Protein AF-A0A936WKA1-F1 (afdb_monomer_lite)

Secondary structure (DSSP, 8-state):
-HHHHHHHHHHHHHHHSPPPPHHHHHHHTT-GGGGHHHHHTTHHHHHHHHHHHHHHHHHHHHHHHHHHHTTS-GGGGGGGGSTTTHHHHHHHHHTPPPP---GGGG-

Foldseek 3Di:
DVVVVVVVVVVCVLVPAPADDPVLVVCCVVPVVSCPVVVVVVNVVSVCVVVVVVVLVVQLVVLLVLCVQLVHNSVLSCLLVDPPSNVVSSVVSVPRDGDDDDPVVVD

Radius of gyration: 18.99 Å; chains: 1; bounding box: 48×43×39 Å

Structure (mmCIF, N/CA/C/O backbone):
data_AF-A0A936WKA1-F1
#
_entry.id   AF-A0A936WKA1-F1
#
loop_
_atom_site.group_PDB
_atom_site.id
_atom_site.type_symbol
_atom_site.label_atom_id
_atom_site.label_alt_id
_atom_site.label_comp_id
_atom_site.label_asym_id
_atom_site.label_entity_id
_atom_site.label_seq_id
_atom_site.pdbx_PDB_ins_code
_atom_site.Cartn_x
_atom_site.Cartn_y
_atom_site.Cartn_z
_atom_site.occupancy
_atom_site.B_iso_or_equiv
_atom_site.auth_seq_id
_atom_site.auth_comp_id
_atom_site.auth_asym_id
_atom_site.auth_atom_id
_atom_site.pdbx_PDB_model_num
ATOM 1 N N . MET A 1 1 ? 5.345 27.666 -2.281 1.00 50.47 1 MET A N 1
ATOM 2 C CA . MET A 1 1 ? 6.062 27.689 -3.580 1.00 50.47 1 MET A CA 1
ATOM 3 C C . MET A 1 1 ? 6.932 26.453 -3.810 1.00 50.47 1 MET A C 1
ATOM 5 O O . MET A 1 1 ? 6.841 25.882 -4.884 1.00 50.47 1 MET A O 1
ATOM 9 N N . ILE A 1 2 ? 7.708 25.990 -2.819 1.00 51.94 2 ILE A N 1
ATOM 10 C CA . ILE A 1 2 ? 8.605 24.821 -2.959 1.00 51.94 2 ILE A CA 1
ATOM 11 C C . ILE A 1 2 ? 7.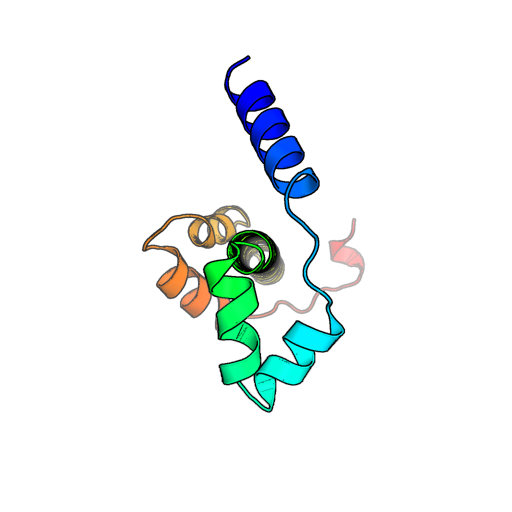839 23.513 -3.242 1.00 51.94 2 ILE A C 1
ATOM 13 O O . ILE A 1 2 ? 8.180 22.806 -4.180 1.00 51.94 2 ILE A O 1
ATOM 17 N N . ALA A 1 3 ? 6.760 23.228 -2.501 1.00 47.84 3 ALA A N 1
ATOM 18 C CA . ALA A 1 3 ? 5.979 21.997 -2.678 1.00 47.84 3 ALA A CA 1
ATOM 19 C C . ALA A 1 3 ? 5.300 21.893 -4.058 1.00 47.84 3 ALA A C 1
ATOM 21 O O . ALA A 1 3 ? 5.334 20.842 -4.682 1.00 47.84 3 ALA A O 1
ATOM 22 N N . ALA A 1 4 ? 4.738 22.996 -4.564 1.00 49.69 4 ALA A N 1
ATOM 23 C CA . ALA A 1 4 ? 4.103 23.029 -5.882 1.00 49.69 4 ALA A CA 1
ATOM 24 C C . ALA A 1 4 ? 5.112 22.798 -7.018 1.00 49.69 4 ALA A C 1
ATOM 26 O O . ALA A 1 4 ? 4.797 22.115 -7.986 1.00 49.69 4 ALA A O 1
ATOM 27 N N . LYS A 1 5 ? 6.337 23.319 -6.869 1.00 53.06 5 LYS A N 1
ATOM 28 C CA . LYS A 1 5 ? 7.427 23.070 -7.814 1.00 53.06 5 LYS A CA 1
ATOM 29 C C . LYS A 1 5 ? 7.898 21.617 -7.765 1.00 53.06 5 LYS A C 1
ATOM 31 O O . LYS A 1 5 ? 8.038 21.009 -8.808 1.00 53.06 5 LYS A O 1
ATOM 36 N N . LEU A 1 6 ? 8.022 21.032 -6.575 1.00 51.09 6 LEU A N 1
ATOM 37 C CA . LEU A 1 6 ? 8.345 19.610 -6.401 1.00 51.09 6 LEU A CA 1
ATOM 38 C C . LEU A 1 6 ? 7.298 18.682 -7.033 1.00 51.09 6 LEU A C 1
ATOM 40 O O . LEU A 1 6 ? 7.652 17.685 -7.655 1.00 51.09 6 LEU A O 1
ATOM 44 N N . ILE A 1 7 ? 6.013 19.022 -6.906 1.00 58.75 7 ILE A N 1
ATOM 45 C CA . ILE A 1 7 ? 4.910 18.292 -7.548 1.00 58.75 7 ILE A CA 1
ATOM 46 C C . ILE A 1 7 ? 4.971 18.458 -9.072 1.00 58.75 7 ILE A C 1
ATOM 48 O O . ILE A 1 7 ? 4.867 17.480 -9.803 1.00 58.75 7 ILE A O 1
ATOM 52 N N . ALA A 1 8 ? 5.189 19.677 -9.568 1.00 62.41 8 ALA A N 1
ATOM 53 C CA . ALA A 1 8 ? 5.319 19.925 -11.002 1.00 62.41 8 ALA A CA 1
ATOM 54 C C . ALA A 1 8 ? 6.548 19.220 -11.607 1.00 62.41 8 ALA A C 1
ATOM 56 O O . ALA A 1 8 ? 6.437 18.620 -12.675 1.00 62.41 8 ALA A O 1
ATOM 57 N N . ASP A 1 9 ? 7.683 19.228 -10.906 1.00 57.56 9 ASP A N 1
ATOM 58 C CA . ASP A 1 9 ? 8.937 18.585 -11.317 1.00 57.56 9 ASP A CA 1
ATOM 59 C C . ASP A 1 9 ? 8.813 17.049 -11.285 1.00 57.56 9 ASP A C 1
ATOM 61 O O . ASP A 1 9 ? 9.324 16.361 -12.163 1.00 57.56 9 ASP A O 1
ATOM 65 N N . SER A 1 10 ? 8.070 16.486 -10.326 1.00 53.09 10 SER A N 1
ATOM 66 C CA . SER A 1 10 ? 7.800 15.039 -10.281 1.00 53.09 10 SER A CA 1
ATOM 67 C C . SER A 1 10 ? 6.796 14.583 -11.344 1.00 53.09 10 SER A C 1
ATOM 69 O O . SER A 1 10 ? 6.979 13.513 -11.921 1.00 53.09 10 SER A O 1
ATOM 71 N N . ILE A 1 11 ? 5.785 15.396 -11.669 1.00 59.81 11 ILE A N 1
ATOM 72 C CA . ILE A 1 11 ? 4.850 15.121 -12.773 1.00 59.81 11 ILE A CA 1
ATOM 73 C C . ILE A 1 11 ? 5.565 15.221 -14.124 1.00 59.81 11 ILE A C 1
ATOM 75 O O . ILE A 1 11 ? 5.400 14.347 -14.968 1.00 59.81 11 ILE A O 1
ATOM 79 N N . THR A 1 12 ? 6.384 16.253 -14.335 1.00 62.06 12 THR A N 1
ATOM 80 C CA . THR A 1 12 ? 7.153 16.402 -15.583 1.00 62.06 12 THR A CA 1
ATOM 81 C C . THR A 1 12 ? 8.187 15.297 -15.750 1.00 62.06 12 THR A C 1
ATOM 83 O O . THR A 1 12 ? 8.309 14.767 -16.850 1.00 62.06 12 THR A O 1
ATOM 86 N N . LEU A 1 13 ? 8.856 14.871 -14.674 1.00 57.47 13 LEU A N 1
ATOM 87 C CA . LEU A 1 13 ? 9.733 13.700 -14.703 1.00 57.47 13 LEU A CA 1
ATOM 88 C C . LEU A 1 13 ? 8.954 12.413 -15.027 1.00 57.47 13 LEU A C 1
ATOM 90 O O . LEU A 1 13 ? 9.412 11.624 -15.841 1.00 57.47 13 LEU A O 1
ATOM 94 N N . ALA A 1 14 ? 7.762 12.213 -14.458 1.00 56.31 14 ALA A N 1
ATOM 95 C CA . ALA A 1 14 ? 6.932 11.038 -14.743 1.00 56.31 14 ALA A CA 1
ATOM 96 C C . ALA A 1 14 ? 6.397 11.000 -16.188 1.00 56.31 14 ALA A C 1
ATOM 98 O O . ALA A 1 14 ? 6.214 9.920 -16.744 1.00 56.31 14 ALA A O 1
ATOM 99 N N . VAL A 1 15 ? 6.157 12.167 -16.797 1.00 60.31 15 VAL A N 1
ATOM 100 C CA . VAL A 1 15 ? 5.667 12.304 -18.180 1.00 60.31 15 VAL A CA 1
ATOM 101 C C . VAL A 1 15 ? 6.803 12.239 -19.210 1.00 60.31 15 VAL A C 1
ATOM 103 O O . VAL A 1 15 ? 6.573 11.812 -20.338 1.00 60.31 15 VAL A O 1
ATOM 106 N N . ALA A 1 16 ? 8.022 12.645 -18.843 1.00 58.34 16 ALA A N 1
ATOM 107 C CA . ALA A 1 16 ? 9.179 12.668 -19.742 1.00 58.34 16 ALA A CA 1
ATOM 108 C C . ALA A 1 16 ? 9.878 11.307 -19.913 1.00 58.34 16 ALA A C 1
ATOM 110 O O . ALA A 1 16 ? 10.691 11.160 -20.825 1.00 58.34 16 ALA A O 1
ATOM 111 N N . ILE A 1 17 ? 9.591 10.323 -19.054 1.00 58.03 17 ILE A N 1
ATOM 112 C CA . ILE A 1 17 ? 10.192 8.986 -19.143 1.00 58.03 17 ILE A CA 1
ATOM 113 C C . ILE A 1 17 ? 9.368 8.131 -20.124 1.00 58.03 17 ILE A C 1
ATOM 115 O O . ILE A 1 17 ? 8.133 8.123 -20.020 1.00 58.03 17 ILE A O 1
ATOM 119 N N . PRO A 1 18 ? 10.012 7.418 -21.071 1.00 61.66 18 PRO A N 1
ATOM 120 C CA . PRO A 1 18 ? 9.329 6.483 -21.956 1.00 61.66 18 PRO A CA 1
ATOM 121 C C . PRO A 1 18 ? 8.464 5.522 -21.141 1.00 61.66 18 PRO A C 1
ATOM 123 O O . PRO A 1 18 ? 8.930 4.891 -20.193 1.00 61.66 18 PRO A O 1
ATOM 126 N N . GLN A 1 19 ? 7.173 5.449 -21.470 1.00 62.00 19 GLN A N 1
ATOM 127 C CA . GLN A 1 19 ? 6.263 4.550 -20.770 1.00 62.00 19 GLN A CA 1
ATOM 128 C C . GLN A 1 19 ? 6.646 3.109 -21.125 1.00 62.00 19 GLN A C 1
ATOM 130 O O . GLN A 1 19 ? 6.647 2.771 -22.313 1.00 62.00 19 GLN A O 1
ATOM 135 N N . PRO A 1 20 ? 6.977 2.257 -20.142 1.00 62.06 20 PRO A N 1
ATOM 136 C CA . PRO A 1 20 ? 7.341 0.885 -20.438 1.00 62.06 20 PRO A CA 1
ATOM 137 C C . PRO A 1 20 ? 6.120 0.134 -20.968 1.00 62.06 20 PRO A C 1
ATOM 139 O O . PRO A 1 20 ? 5.013 0.258 -20.440 1.00 62.06 20 PRO A O 1
ATOM 142 N N . ASP A 1 21 ? 6.332 -0.650 -22.022 1.00 72.06 21 ASP A N 1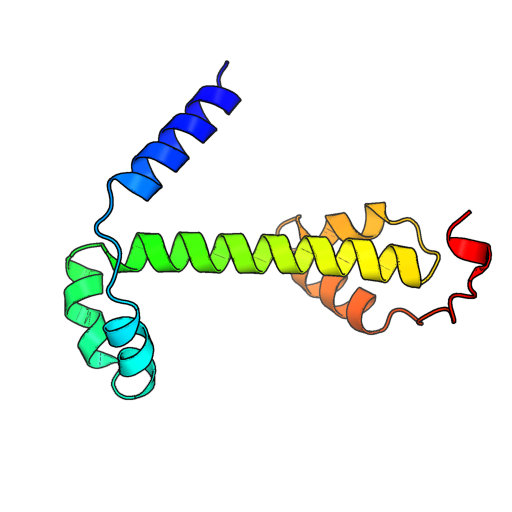
ATOM 143 C CA . ASP A 1 21 ? 5.296 -1.495 -22.604 1.00 72.06 21 ASP A CA 1
ATOM 144 C C . ASP A 1 21 ? 4.766 -2.468 -21.536 1.00 72.06 21 ASP A C 1
ATOM 146 O O . ASP A 1 21 ? 5.497 -3.308 -21.002 1.00 72.06 21 ASP A O 1
ATOM 150 N N . ILE A 1 22 ? 3.477 -2.348 -21.210 1.00 68.44 22 ILE A N 1
ATOM 151 C CA . ILE A 1 22 ? 2.799 -3.177 -20.204 1.00 68.44 22 ILE A CA 1
ATOM 152 C C . ILE A 1 22 ? 2.921 -4.666 -20.567 1.00 68.44 22 ILE A C 1
ATOM 154 O O . ILE A 1 22 ? 3.052 -5.507 -19.674 1.00 68.44 22 ILE A O 1
ATOM 158 N N . GLY A 1 23 ? 2.937 -4.998 -21.863 1.00 72.88 23 GLY A N 1
ATOM 159 C CA . GLY A 1 23 ? 3.144 -6.361 -22.348 1.00 72.88 23 GLY A CA 1
ATOM 160 C C . GLY A 1 23 ? 4.533 -6.901 -22.010 1.00 72.88 23 GLY A C 1
ATOM 161 O O . GLY A 1 23 ? 4.663 -8.056 -21.606 1.00 72.88 23 GLY A O 1
ATOM 162 N N . LEU A 1 24 ? 5.562 -6.054 -22.081 1.00 72.00 24 LEU A N 1
ATOM 163 C CA . LEU A 1 24 ? 6.936 -6.405 -21.722 1.00 72.00 24 LEU A CA 1
ATOM 164 C C . LEU A 1 24 ? 7.084 -6.643 -20.212 1.00 72.00 24 LEU A C 1
ATOM 166 O O . LEU A 1 24 ? 7.745 -7.595 -19.799 1.00 72.00 24 LEU A O 1
ATOM 170 N N . ILE A 1 25 ? 6.433 -5.820 -19.384 1.00 67.94 25 ILE A N 1
ATOM 171 C CA . ILE A 1 25 ? 6.421 -5.994 -17.922 1.00 67.94 25 ILE A CA 1
ATOM 172 C C . ILE A 1 25 ? 5.704 -7.295 -17.547 1.00 67.94 25 ILE A C 1
ATOM 174 O O . ILE A 1 25 ? 6.203 -8.058 -16.721 1.00 67.94 25 ILE A O 1
ATOM 178 N N . ALA A 1 26 ? 4.559 -7.578 -18.175 1.00 73.31 26 ALA A N 1
ATOM 179 C CA . ALA A 1 26 ? 3.819 -8.821 -17.968 1.00 73.31 26 ALA A CA 1
ATOM 180 C C . ALA A 1 26 ? 4.643 -10.051 -18.388 1.00 73.31 26 ALA A C 1
ATOM 182 O O . ALA A 1 26 ? 4.693 -11.037 -17.654 1.00 73.31 26 ALA A O 1
ATOM 183 N N . TYR A 1 27 ? 5.345 -9.979 -19.522 1.00 75.12 27 TYR A N 1
ATOM 184 C CA . TYR A 1 27 ? 6.244 -11.041 -19.979 1.00 75.12 27 TYR A CA 1
ATOM 185 C C . TYR A 1 27 ? 7.478 -11.207 -19.080 1.00 75.12 27 TYR A C 1
ATOM 187 O O . TYR A 1 27 ? 7.962 -12.325 -18.900 1.00 75.12 27 TYR A O 1
ATOM 195 N N . GLY A 1 28 ? 7.926 -10.130 -18.431 1.00 71.94 28 GLY A N 1
ATOM 196 C CA . GLY A 1 28 ? 9.000 -10.148 -17.437 1.00 71.94 28 GLY A CA 1
ATOM 197 C C . GLY A 1 28 ? 8.743 -11.079 -16.246 1.00 71.94 28 GLY A C 1
ATOM 198 O O . GLY A 1 28 ? 9.692 -11.586 -15.653 1.00 71.94 28 GLY A O 1
ATOM 199 N N . TRP A 1 29 ? 7.477 -11.380 -15.929 1.00 71.69 29 TRP A N 1
ATOM 200 C CA . TRP A 1 29 ? 7.125 -12.382 -14.912 1.00 71.69 29 TRP A CA 1
ATOM 201 C C . TRP A 1 29 ? 7.425 -13.821 -15.348 1.00 71.69 29 TRP A C 1
ATOM 203 O O . TRP A 1 29 ? 7.677 -14.675 -14.500 1.00 71.69 29 TRP A O 1
ATOM 213 N N . LEU A 1 30 ? 7.396 -14.096 -16.655 1.00 81.88 30 LEU A N 1
ATOM 214 C CA . LEU A 1 30 ? 7.723 -15.403 -17.234 1.00 81.88 30 LEU A CA 1
ATOM 215 C C . LEU A 1 30 ? 9.206 -15.504 -17.603 1.00 81.88 30 LEU A C 1
ATOM 217 O O . LEU A 1 30 ? 9.787 -16.585 -17.531 1.00 81.88 30 LEU A O 1
ATOM 221 N N . ASN A 1 31 ? 9.822 -14.385 -17.989 1.00 77.44 31 ASN A N 1
ATOM 222 C CA . ASN A 1 31 ? 11.238 -14.308 -18.312 1.00 77.44 31 ASN A CA 1
ATOM 223 C C . ASN A 1 31 ? 11.859 -13.005 -17.770 1.00 77.44 31 ASN A C 1
ATOM 225 O O . ASN A 1 31 ? 11.790 -11.972 -18.434 1.00 77.44 31 ASN A O 1
ATOM 229 N N . PRO A 1 32 ? 12.542 -13.039 -16.614 1.00 74.94 32 PRO A N 1
ATOM 230 C CA . PRO A 1 32 ? 13.085 -11.833 -15.991 1.00 74.94 32 PRO A CA 1
ATOM 231 C C . PRO A 1 32 ? 14.226 -11.187 -16.794 1.00 74.94 32 PRO A C 1
ATOM 233 O O . PRO A 1 32 ? 14.517 -10.008 -16.599 1.00 74.94 32 PRO A O 1
ATOM 236 N N . PHE A 1 33 ? 14.863 -11.912 -17.723 1.00 81.25 33 PHE A N 1
ATOM 237 C CA . PHE A 1 33 ? 15.958 -11.370 -18.534 1.00 81.25 33 PHE A CA 1
ATOM 238 C C . PHE A 1 33 ? 15.488 -10.315 -19.544 1.00 81.25 33 PHE A C 1
ATOM 240 O O . PHE A 1 33 ? 16.284 -9.465 -19.939 1.00 81.25 33 PHE A O 1
ATOM 247 N N . THR A 1 34 ? 14.203 -10.295 -19.918 1.00 79.88 34 THR A N 1
ATOM 248 C CA . THR A 1 34 ? 13.660 -9.264 -20.824 1.00 79.88 34 THR A CA 1
ATOM 249 C C . THR A 1 34 ? 13.552 -7.887 -20.181 1.00 79.88 34 THR A C 1
ATOM 251 O O . THR A 1 34 ? 13.319 -6.903 -20.874 1.00 79.88 34 THR A O 1
ATOM 254 N N . LEU A 1 35 ? 13.732 -7.803 -18.862 1.00 75.31 35 LEU A N 1
ATOM 255 C CA . LEU A 1 35 ? 13.725 -6.553 -18.110 1.00 75.31 35 LEU A CA 1
ATOM 256 C C . LEU A 1 35 ? 15.123 -5.924 -17.991 1.00 75.31 35 LEU A C 1
ATOM 258 O O . LEU A 1 35 ? 15.230 -4.788 -17.542 1.00 75.31 35 LEU A O 1
ATOM 262 N N . ILE A 1 36 ? 16.193 -6.605 -18.422 1.00 78.75 36 ILE A N 1
ATOM 263 C CA . ILE A 1 36 ? 17.569 -6.087 -18.311 1.00 78.75 36 ILE A CA 1
ATOM 264 C C . ILE A 1 36 ? 17.788 -4.865 -19.206 1.00 78.75 36 ILE A C 1
ATOM 266 O O . ILE A 1 36 ? 18.328 -3.859 -18.757 1.00 78.75 36 ILE A O 1
ATOM 270 N N . GLU A 1 37 ? 17.369 -4.929 -20.465 1.00 76.50 37 GLU A N 1
ATOM 271 C CA . GLU A 1 37 ? 17.551 -3.824 -21.410 1.00 76.50 37 GLU A CA 1
ATOM 272 C C . GLU A 1 37 ? 16.722 -2.577 -21.021 1.00 76.50 37 GLU A C 1
ATOM 274 O O . GLU A 1 37 ? 17.309 -1.501 -20.904 1.00 76.50 37 GLU A O 1
ATOM 279 N N . PRO A 1 38 ? 15.425 -2.687 -20.658 1.00 74.31 38 PRO A N 1
ATOM 280 C CA . PRO A 1 38 ? 14.665 -1.565 -20.088 1.00 74.31 38 PRO A CA 1
ATOM 281 C C . PRO A 1 38 ? 15.234 -1.025 -18.770 1.00 74.31 38 PRO A C 1
ATOM 283 O O . PRO A 1 38 ? 15.030 0.142 -18.434 1.00 74.31 38 PRO A O 1
ATOM 286 N N . TRP A 1 39 ? 15.928 -1.863 -17.995 1.00 73.81 39 TRP A N 1
ATOM 287 C CA . TRP A 1 39 ? 16.591 -1.441 -16.762 1.00 73.81 39 TRP A CA 1
ATOM 288 C C . TRP A 1 39 ? 17.804 -0.568 -17.077 1.00 73.81 39 TRP A C 1
ATOM 290 O O . TRP A 1 39 ? 17.961 0.501 -16.490 1.00 73.81 39 TRP A O 1
ATOM 300 N N . LEU A 1 40 ? 18.626 -0.989 -18.040 1.00 76.75 40 LEU A N 1
ATOM 301 C CA . LEU A 1 40 ? 19.788 -0.229 -18.505 1.00 76.75 40 LEU A CA 1
ATOM 302 C C . LEU A 1 40 ? 19.391 1.084 -19.193 1.00 76.75 40 LEU A C 1
ATOM 304 O O . LEU A 1 40 ? 20.101 2.077 -19.055 1.00 76.75 40 LEU A O 1
ATOM 308 N N . ASN A 1 41 ? 18.239 1.107 -19.867 1.00 74.94 41 ASN A N 1
ATOM 309 C CA . ASN A 1 41 ? 17.697 2.300 -20.523 1.00 74.94 41 ASN A CA 1
ATOM 310 C C . ASN A 1 41 ? 16.992 3.267 -19.553 1.00 74.94 41 ASN A C 1
ATOM 312 O O . ASN A 1 41 ? 16.659 4.385 -19.933 1.00 74.94 41 ASN A O 1
ATOM 316 N N . GLY A 1 42 ? 16.791 2.869 -18.292 1.00 68.12 42 GLY A N 1
ATOM 317 C CA . GLY A 1 42 ? 16.189 3.707 -17.251 1.00 68.12 42 GLY A CA 1
ATOM 318 C C . GLY A 1 42 ? 14.655 3.715 -17.223 1.00 68.12 42 GLY A C 1
ATOM 319 O O . GLY A 1 42 ? 14.078 4.268 -16.284 1.00 68.12 42 GLY A O 1
ATOM 320 N N . ASP A 1 43 ? 13.992 3.044 -18.164 1.00 69.62 43 ASP A N 1
ATOM 321 C CA . ASP A 1 43 ? 12.528 3.023 -18.299 1.00 69.62 43 ASP A CA 1
ATOM 322 C C . ASP A 1 43 ? 11.843 2.331 -17.110 1.00 69.62 43 ASP A C 1
ATOM 324 O O . ASP A 1 43 ? 10.800 2.779 -16.623 1.00 69.62 43 ASP A O 1
ATOM 328 N N . LEU A 1 44 ? 12.471 1.286 -16.557 1.00 70.62 44 LEU A N 1
ATOM 329 C CA . LEU A 1 44 ? 11.956 0.550 -15.392 1.00 70.62 44 LEU A CA 1
ATOM 330 C C . LEU A 1 44 ? 11.909 1.382 -14.107 1.00 70.62 44 LEU A C 1
ATOM 332 O O . LEU A 1 44 ? 11.070 1.118 -13.245 1.00 70.62 44 LEU A O 1
ATOM 336 N N . SER A 1 45 ? 12.759 2.405 -13.978 1.00 68.19 45 SER A N 1
ATOM 337 C CA . SER A 1 45 ? 12.785 3.266 -12.788 1.00 68.19 45 SER A CA 1
ATOM 338 C C . SER A 1 45 ? 11.450 3.986 -12.592 1.00 68.19 45 SER A C 1
ATOM 340 O O . SER A 1 45 ? 10.957 4.084 -11.469 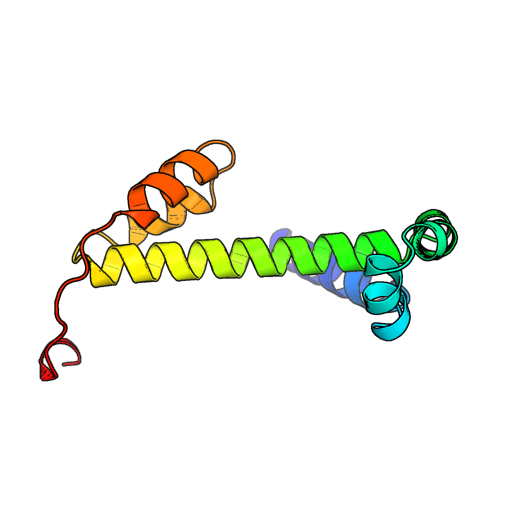1.00 68.19 45 SER A O 1
ATOM 342 N N . SER A 1 46 ? 10.824 4.444 -13.681 1.00 67.44 46 SER A N 1
ATOM 343 C CA . SER A 1 46 ? 9.524 5.125 -13.627 1.00 67.44 46 SER A CA 1
ATOM 344 C C . SER A 1 46 ? 8.395 4.185 -13.216 1.00 67.44 46 SER A C 1
ATOM 346 O O . SER A 1 46 ? 7.619 4.525 -12.322 1.00 67.44 46 SER A O 1
ATOM 348 N N . ALA A 1 47 ? 8.342 2.984 -13.802 1.00 70.19 47 ALA A N 1
ATOM 349 C CA . ALA A 1 47 ? 7.349 1.972 -13.465 1.00 70.19 47 ALA A CA 1
ATOM 350 C C . ALA A 1 47 ? 7.455 1.552 -12.002 1.00 70.19 47 ALA A C 1
ATOM 352 O O . ALA A 1 47 ? 6.434 1.493 -11.324 1.00 70.19 47 ALA A O 1
ATOM 353 N N . ILE A 1 48 ? 8.674 1.330 -11.501 1.00 74.88 48 ILE A N 1
ATOM 354 C CA . ILE A 1 48 ? 8.906 0.980 -10.097 1.00 74.88 48 ILE A CA 1
ATOM 355 C C . ILE A 1 48 ? 8.463 2.123 -9.185 1.00 74.88 48 ILE A C 1
ATOM 357 O O . ILE A 1 48 ? 7.753 1.883 -8.209 1.00 74.88 48 ILE A O 1
ATOM 361 N N . CYS A 1 49 ? 8.827 3.369 -9.490 1.00 75.50 49 CYS A N 1
ATOM 362 C CA . CYS A 1 49 ? 8.400 4.525 -8.702 1.00 75.50 49 CYS A CA 1
ATOM 363 C C . CYS A 1 49 ? 6.872 4.675 -8.691 1.00 75.50 49 CYS A C 1
ATOM 365 O O . CYS A 1 49 ? 6.282 4.836 -7.622 1.00 75.50 49 CYS A O 1
ATOM 367 N N . ALA A 1 50 ? 6.222 4.564 -9.851 1.00 77.12 50 ALA A N 1
ATOM 368 C CA . ALA A 1 50 ? 4.773 4.677 -9.985 1.00 77.12 50 ALA A CA 1
ATOM 369 C C . ALA A 1 50 ? 4.038 3.531 -9.276 1.00 77.12 50 ALA A C 1
ATOM 371 O O . ALA A 1 50 ? 3.106 3.780 -8.509 1.00 77.12 50 ALA A O 1
ATOM 372 N N . SER A 1 51 ? 4.475 2.282 -9.464 1.00 75.38 51 SER A N 1
ATOM 373 C CA . SER A 1 51 ? 3.868 1.116 -8.815 1.00 75.38 51 SER A CA 1
ATOM 374 C C . SER A 1 51 ? 4.049 1.163 -7.302 1.00 75.38 51 SER A C 1
ATOM 376 O O . SER A 1 51 ? 3.120 0.856 -6.558 1.00 75.38 51 SER A O 1
ATOM 378 N N . THR A 1 52 ? 5.223 1.592 -6.836 1.00 78.19 52 THR A N 1
ATOM 379 C CA . THR A 1 52 ? 5.528 1.730 -5.408 1.00 78.19 52 THR A CA 1
ATOM 380 C C . THR A 1 52 ? 4.698 2.843 -4.780 1.00 78.19 52 THR A C 1
ATOM 382 O O . THR A 1 52 ? 4.113 2.642 -3.716 1.00 78.19 52 THR A O 1
ATOM 385 N N . PHE A 1 53 ? 4.575 3.993 -5.450 1.00 81.94 53 PHE A N 1
ATOM 386 C CA . PHE A 1 53 ? 3.710 5.085 -5.010 1.00 81.94 53 PHE A CA 1
ATOM 387 C C . PHE A 1 53 ? 2.252 4.627 -4.895 1.00 81.94 53 PHE A C 1
ATOM 389 O O . PHE A 1 53 ? 1.665 4.746 -3.822 1.00 81.94 53 PHE A O 1
ATOM 396 N N . LEU A 1 54 ? 1.699 4.020 -5.952 1.00 83.88 54 LEU A N 1
ATOM 397 C CA . LEU A 1 54 ? 0.329 3.497 -5.951 1.00 83.88 54 LEU A CA 1
ATOM 398 C C . LEU A 1 54 ? 0.104 2.470 -4.840 1.00 83.88 54 LEU A C 1
ATOM 400 O O . LEU A 1 54 ? -0.904 2.539 -4.136 1.00 83.88 54 LEU A O 1
ATOM 404 N N . PHE A 1 55 ? 1.048 1.547 -4.651 1.00 86.38 55 PHE A N 1
ATOM 405 C CA . PHE A 1 55 ? 0.982 0.549 -3.590 1.00 86.38 55 PHE A CA 1
ATOM 406 C C . PHE A 1 55 ? 0.919 1.199 -2.203 1.00 86.38 55 PHE A C 1
ATOM 408 O O . PHE A 1 55 ? 0.024 0.878 -1.419 1.00 86.38 55 PHE A O 1
ATOM 415 N N . PHE A 1 56 ? 1.814 2.145 -1.899 1.00 86.19 56 PHE A N 1
ATOM 416 C CA . PHE A 1 56 ? 1.812 2.820 -0.600 1.00 86.19 56 PHE A CA 1
ATOM 417 C C . PHE A 1 56 ? 0.580 3.702 -0.400 1.00 86.19 56 PHE A C 1
ATOM 419 O O . PHE A 1 56 ? 0.009 3.697 0.690 1.00 86.19 56 PHE A O 1
ATOM 426 N N . THR A 1 57 ? 0.111 4.405 -1.432 1.00 87.88 57 THR A N 1
ATOM 427 C CA . THR A 1 57 ? -1.139 5.173 -1.358 1.00 87.88 57 THR A CA 1
ATOM 428 C C . THR A 1 57 ? -2.326 4.263 -1.049 1.00 87.88 57 THR A C 1
ATOM 430 O O . THR A 1 57 ? -3.102 4.559 -0.140 1.00 87.88 57 THR A O 1
ATOM 433 N N . ALA A 1 58 ? -2.447 3.128 -1.744 1.00 88.25 58 ALA A N 1
ATOM 434 C CA . ALA A 1 58 ? -3.509 2.154 -1.504 1.00 88.25 58 ALA A CA 1
ATOM 435 C C . ALA A 1 58 ? -3.421 1.534 -0.100 1.00 88.25 58 ALA A C 1
ATOM 437 O O . ALA A 1 58 ? -4.443 1.333 0.559 1.00 88.25 58 ALA A O 1
ATOM 438 N N . LEU A 1 59 ? -2.208 1.264 0.383 1.00 89.62 59 LEU A N 1
ATOM 439 C CA . LEU A 1 59 ? -1.964 0.719 1.716 1.00 89.62 59 LEU A CA 1
ATOM 440 C C . LEU A 1 59 ? -2.368 1.705 2.819 1.00 89.62 59 LEU A C 1
ATOM 442 O O . LEU A 1 59 ? -3.061 1.308 3.760 1.00 89.62 59 LEU A O 1
ATOM 446 N N . VAL A 1 60 ? -2.007 2.986 2.688 1.00 91.12 60 VAL A N 1
ATOM 447 C CA . VAL A 1 60 ? -2.412 4.038 3.637 1.00 91.12 60 VAL A CA 1
ATOM 448 C C . VAL A 1 60 ? -3.924 4.219 3.616 1.00 91.12 60 VAL A C 1
ATOM 450 O O . VAL A 1 60 ? -4.559 4.225 4.670 1.00 91.12 60 VAL A O 1
ATOM 453 N N . TRP A 1 61 ? -4.515 4.289 2.423 1.00 90.31 61 TRP A N 1
ATOM 454 C CA . TRP A 1 61 ? -5.961 4.390 2.250 1.00 90.31 61 TRP A CA 1
ATOM 455 C C . TRP A 1 61 ? -6.699 3.246 2.956 1.00 90.31 61 TRP A C 1
ATOM 457 O O . TRP A 1 61 ? -7.557 3.478 3.808 1.00 90.31 61 TRP A O 1
ATOM 467 N N . ASN A 1 62 ? -6.314 2.001 2.673 1.00 91.75 62 ASN A N 1
ATOM 468 C CA . ASN A 1 62 ? -6.916 0.813 3.277 1.00 91.75 62 ASN A CA 1
ATOM 469 C C . ASN A 1 62 ? -6.745 0.790 4.804 1.00 91.75 62 ASN A C 1
ATOM 471 O O . ASN A 1 62 ? -7.659 0.409 5.529 1.00 91.75 62 ASN A O 1
ATOM 475 N N . SER A 1 63 ? -5.599 1.243 5.309 1.00 90.12 63 SER A N 1
ATOM 476 C CA . SER A 1 63 ? -5.318 1.307 6.746 1.00 90.12 63 SER A CA 1
ATOM 477 C C . SER A 1 63 ? -6.199 2.322 7.473 1.00 90.12 63 SER A C 1
ATOM 479 O O . SER A 1 63 ? -6.736 2.018 8.539 1.00 90.12 63 SER A O 1
ATOM 481 N N . VAL A 1 64 ? -6.408 3.504 6.885 1.00 91.44 64 VAL A N 1
ATOM 482 C CA . VAL A 1 64 ? -7.322 4.531 7.416 1.00 91.44 64 VAL A CA 1
ATOM 483 C C . VAL A 1 64 ? -8.762 4.021 7.423 1.00 91.44 64 VAL A C 1
ATOM 485 O O . VAL A 1 64 ? -9.453 4.156 8.435 1.00 91.44 64 VAL A O 1
ATOM 488 N N . HIS A 1 65 ? -9.200 3.378 6.338 1.00 89.81 65 HIS A N 1
ATOM 489 C CA . HIS A 1 65 ? -10.535 2.786 6.261 1.00 89.81 65 HIS A CA 1
ATOM 490 C C . HIS A 1 65 ? -10.724 1.649 7.261 1.00 89.81 65 HIS A C 1
ATOM 492 O O . HIS A 1 65 ? -11.695 1.661 8.005 1.00 89.81 65 HIS A O 1
ATOM 498 N N . ARG A 1 66 ? -9.760 0.734 7.391 1.00 88.25 66 ARG A N 1
ATOM 499 C CA . ARG A 1 66 ? -9.806 -0.328 8.408 1.00 88.25 66 ARG A CA 1
ATOM 500 C C . ARG A 1 66 ? -9.888 0.221 9.828 1.00 88.25 66 ARG A C 1
ATOM 502 O O . ARG A 1 66 ? -10.650 -0.309 10.632 1.00 88.25 66 ARG A O 1
ATOM 509 N N . ALA A 1 67 ? -9.128 1.270 10.143 1.00 88.94 67 ALA A N 1
ATOM 510 C CA . ALA A 1 67 ? -9.205 1.920 11.449 1.00 88.94 67 ALA A CA 1
ATOM 511 C C . ALA A 1 67 ? -10.599 2.527 11.687 1.00 88.94 67 ALA A C 1
ATOM 513 O O . ALA A 1 67 ? -11.172 2.343 12.760 1.00 88.94 67 ALA A O 1
ATOM 514 N N . ARG A 1 68 ? -11.176 3.185 10.673 1.00 88.38 68 ARG A N 1
ATOM 515 C CA . ARG A 1 68 ? -12.545 3.720 10.728 1.00 88.38 68 ARG A CA 1
ATOM 516 C C . ARG A 1 68 ? -13.589 2.614 10.913 1.00 88.38 68 ARG A C 1
ATOM 518 O O . ARG A 1 68 ? -14.442 2.741 11.787 1.00 88.38 68 ARG A O 1
ATOM 525 N N . ASP A 1 69 ? -13.496 1.528 10.152 1.00 86.50 69 ASP A N 1
ATOM 526 C CA . ASP A 1 69 ? -14.440 0.402 10.190 1.00 86.50 69 ASP A CA 1
ATOM 527 C C . ASP A 1 69 ? -14.375 -0.366 11.523 1.00 86.50 69 ASP A C 1
ATOM 529 O O . ASP A 1 69 ? -15.358 -0.947 11.984 1.00 86.50 69 ASP A O 1
ATOM 533 N N . ALA A 1 70 ? -13.220 -0.343 12.192 1.00 86.25 70 ALA A N 1
ATOM 534 C CA . ALA A 1 70 ? -13.061 -0.869 13.547 1.00 86.25 70 ALA A CA 1
ATOM 535 C C . ALA A 1 70 ? -13.633 0.061 14.637 1.00 86.25 70 ALA A C 1
ATOM 537 O O . ALA A 1 70 ? -13.660 -0.302 15.816 1.00 86.25 70 ALA A O 1
ATOM 538 N N . GLY A 1 71 ? -14.095 1.262 14.270 1.00 85.38 71 GLY A N 1
ATOM 539 C CA . GLY A 1 71 ? -14.509 2.309 15.207 1.00 85.38 71 GLY A CA 1
ATOM 540 C C . GLY A 1 71 ? -13.337 2.935 15.967 1.00 85.38 71 GLY A C 1
ATOM 541 O O . GLY A 1 71 ? -13.537 3.513 17.034 1.00 85.38 71 GLY A O 1
ATOM 542 N N . TRP A 1 72 ? -12.111 2.782 15.464 1.00 88.38 72 TRP A N 1
ATOM 543 C CA . TRP A 1 72 ? -10.919 3.405 16.028 1.00 88.38 72 TRP A CA 1
ATOM 544 C C . TRP A 1 72 ? -10.732 4.808 15.454 1.00 88.38 72 TRP A C 1
ATOM 546 O O . TRP A 1 72 ? -11.369 5.213 14.479 1.00 88.38 72 TRP A O 1
ATOM 556 N N . ASN A 1 73 ? -9.817 5.568 16.052 1.00 90.25 73 ASN A N 1
ATOM 557 C CA . ASN A 1 73 ? -9.434 6.849 15.487 1.00 90.25 73 ASN A CA 1
ATOM 558 C C . ASN A 1 73 ? -8.757 6.639 14.116 1.00 90.25 73 ASN A C 1
ATOM 560 O O . ASN A 1 73 ? -7.678 6.055 14.037 1.00 90.25 73 ASN A O 1
ATOM 564 N N . HIS A 1 74 ? -9.379 7.127 13.040 1.00 87.06 74 HIS A N 1
ATOM 565 C CA . HIS A 1 74 ? -8.919 6.931 11.660 1.00 87.06 74 HIS A CA 1
ATOM 566 C C . HIS A 1 74 ? -7.505 7.483 11.399 1.00 87.06 74 HIS A C 1
ATOM 568 O O . HIS A 1 74 ? -6.787 6.943 10.557 1.00 87.06 74 HIS A O 1
ATOM 574 N N . TRP A 1 75 ? -7.062 8.485 12.171 1.00 89.44 75 TRP A N 1
ATOM 575 C CA . TRP A 1 75 ? -5.693 9.018 12.118 1.00 89.44 75 TRP A CA 1
ATOM 576 C C . TRP A 1 75 ? -4.625 7.958 12.444 1.00 89.44 75 TRP A C 1
ATOM 578 O O . TRP A 1 75 ? -3.496 8.077 11.976 1.00 89.44 75 TRP A O 1
ATOM 588 N N . ILE A 1 76 ? -4.970 6.882 13.166 1.00 88.88 76 ILE A N 1
ATOM 589 C CA . ILE A 1 76 ? -4.059 5.751 13.434 1.00 88.88 76 ILE A CA 1
ATOM 590 C C . ILE A 1 76 ? -3.625 5.080 12.124 1.00 88.88 76 ILE A C 1
ATOM 592 O O . ILE A 1 76 ? -2.484 4.636 12.009 1.00 88.88 76 ILE A O 1
ATOM 596 N N . GLY A 1 77 ? -4.490 5.066 11.104 1.00 85.69 77 GLY A N 1
ATOM 597 C CA . GLY A 1 77 ? -4.159 4.525 9.787 1.00 85.69 77 GLY A CA 1
ATOM 598 C C . GLY A 1 77 ? -2.992 5.244 9.107 1.00 85.69 77 GLY A C 1
ATOM 599 O O . GLY A 1 77 ? -2.247 4.610 8.365 1.00 85.69 77 GLY A O 1
ATOM 600 N N . LEU A 1 78 ? -2.752 6.526 9.409 1.00 91.88 78 LEU A N 1
ATOM 601 C CA . LEU A 1 78 ? -1.626 7.287 8.849 1.00 91.88 78 LEU A CA 1
ATOM 602 C C . LEU A 1 78 ? -0.267 6.873 9.407 1.00 91.88 78 LEU A C 1
ATOM 604 O O . LEU A 1 78 ? 0.748 7.196 8.795 1.00 91.88 78 LEU A O 1
ATOM 608 N N . LEU A 1 79 ? -0.213 6.113 10.506 1.00 90.06 79 LEU A N 1
ATOM 609 C CA . LEU A 1 79 ? 1.046 5.510 10.958 1.00 90.06 79 LEU A CA 1
ATOM 610 C C . LEU A 1 79 ? 1.647 4.594 9.885 1.00 90.06 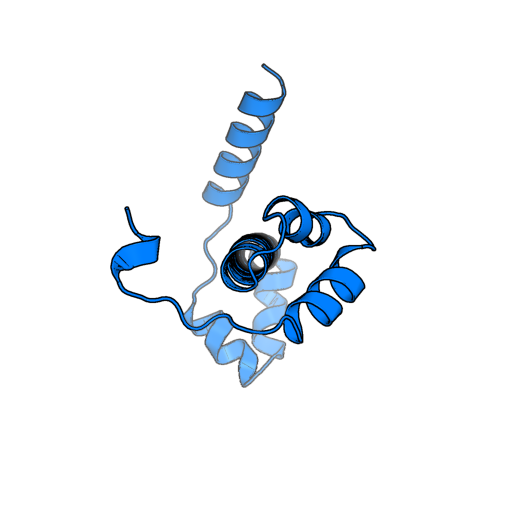79 LEU A C 1
ATOM 612 O O . LEU A 1 79 ? 2.861 4.412 9.847 1.00 90.06 79 LEU A O 1
ATOM 616 N N . THR A 1 80 ? 0.822 4.086 8.964 1.00 89.31 80 THR A N 1
ATOM 617 C CA . THR A 1 80 ? 1.302 3.314 7.814 1.00 89.31 80 THR A CA 1
ATOM 618 C C . THR A 1 80 ? 2.045 4.142 6.763 1.00 89.31 80 THR A C 1
ATOM 620 O O . THR A 1 80 ? 2.811 3.585 5.983 1.00 89.31 80 THR A O 1
ATOM 623 N N . ALA A 1 81 ? 1.910 5.471 6.775 1.00 88.31 81 ALA A N 1
ATOM 624 C CA . ALA A 1 81 ? 2.687 6.364 5.917 1.00 88.31 81 ALA A CA 1
ATOM 625 C C . ALA A 1 81 ? 4.099 6.637 6.468 1.00 88.31 81 ALA A C 1
ATOM 627 O O . ALA A 1 81 ? 4.978 7.068 5.724 1.00 88.31 81 ALA A O 1
ATOM 628 N N . VAL A 1 82 ? 4.328 6.402 7.766 1.00 88.00 82 VAL A N 1
ATOM 629 C CA . VAL A 1 82 ? 5.609 6.689 8.418 1.00 88.00 82 VAL A CA 1
ATOM 630 C C . VAL A 1 82 ? 6.589 5.532 8.168 1.00 88.00 82 VAL A C 1
ATOM 632 O O . VAL A 1 82 ? 6.273 4.377 8.483 1.00 88.00 82 VAL A O 1
ATOM 635 N N . PRO A 1 83 ? 7.798 5.806 7.636 1.00 76.06 83 PRO A N 1
ATOM 636 C CA . PRO A 1 83 ? 8.843 4.795 7.496 1.00 76.06 83 PRO A CA 1
ATOM 637 C C . PRO A 1 83 ? 9.128 4.108 8.840 1.00 76.06 83 PRO A C 1
ATOM 639 O O . PRO A 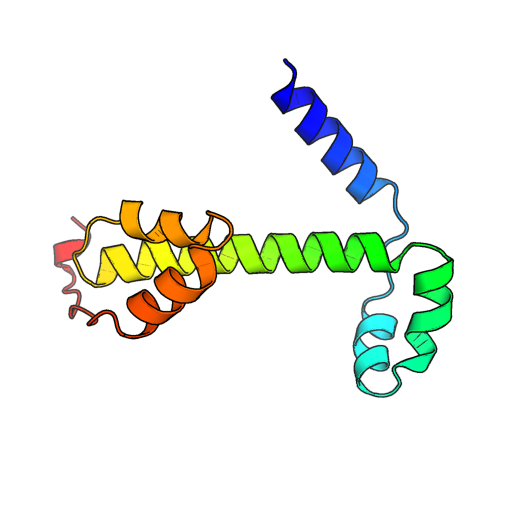1 83 ? 9.067 4.747 9.886 1.00 76.06 83 PRO A O 1
ATOM 642 N N . PHE A 1 84 ? 9.427 2.806 8.827 1.00 84.00 84 PHE A N 1
ATOM 643 C CA . PHE A 1 84 ? 9.633 1.943 10.010 1.00 84.00 84 PHE A CA 1
ATOM 644 C C . PHE A 1 84 ? 8.387 1.640 10.861 1.00 84.00 84 PHE A C 1
ATOM 646 O O . PHE A 1 84 ? 8.252 0.515 11.337 1.00 84.00 84 PHE A O 1
ATOM 653 N N . ALA A 1 85 ? 7.441 2.573 11.002 1.00 86.12 85 ALA A N 1
ATOM 654 C CA . ALA A 1 85 ? 6.153 2.305 11.653 1.00 86.12 85 ALA A CA 1
ATOM 655 C C . ALA A 1 85 ? 5.156 1.588 10.726 1.00 86.12 85 ALA A C 1
ATOM 657 O O . ALA A 1 85 ? 4.203 0.973 11.205 1.00 86.12 85 ALA A O 1
ATOM 658 N N . ASN A 1 86 ? 5.398 1.614 9.411 1.00 87.38 86 ASN A N 1
ATOM 659 C CA . ASN A 1 86 ? 4.503 1.033 8.418 1.00 87.38 86 ASN A CA 1
ATOM 660 C C . ASN A 1 86 ? 4.221 -0.458 8.640 1.00 87.38 86 ASN A C 1
ATOM 662 O O . ASN A 1 86 ? 3.067 -0.846 8.809 1.00 87.38 86 ASN A O 1
ATOM 666 N N . VAL A 1 87 ? 5.262 -1.291 8.675 1.00 87.19 87 VAL A N 1
ATOM 667 C CA . VAL A 1 87 ? 5.113 -2.746 8.825 1.00 87.19 87 VAL A CA 1
ATOM 668 C C . VAL A 1 87 ? 4.340 -3.119 10.099 1.00 87.19 87 VAL A C 1
ATOM 670 O O . VAL A 1 87 ? 3.339 -3.831 9.978 1.00 87.19 87 VAL A O 1
ATOM 673 N N . PRO A 1 88 ? 4.712 -2.635 11.304 1.00 90.31 88 PRO A N 1
ATOM 674 C CA . PRO A 1 88 ? 3.968 -2.978 12.511 1.00 90.31 88 PRO A CA 1
ATOM 675 C C . PRO A 1 88 ? 2.543 -2.410 12.510 1.00 90.31 88 PRO A C 1
ATOM 677 O O . PRO A 1 88 ? 1.620 -3.117 12.904 1.00 90.31 88 PRO A O 1
ATOM 680 N N . ALA A 1 89 ? 2.321 -1.182 12.028 1.00 88.00 89 ALA A N 1
ATOM 681 C CA . ALA A 1 89 ? 0.980 -0.597 11.976 1.00 88.00 89 ALA A CA 1
ATOM 682 C C . ALA A 1 89 ? 0.057 -1.358 11.011 1.00 88.00 89 ALA A C 1
ATOM 684 O O . ALA A 1 89 ? -1.077 -1.678 11.368 1.00 88.00 89 ALA A O 1
ATOM 685 N N . THR A 1 90 ? 0.553 -1.718 9.826 1.00 88.38 90 THR A N 1
ATOM 686 C CA . THR A 1 90 ? -0.193 -2.515 8.842 1.00 88.38 90 THR A CA 1
ATOM 687 C C . THR A 1 90 ? -0.500 -3.907 9.385 1.00 88.38 90 THR A C 1
ATOM 689 O O . THR A 1 90 ? -1.622 -4.391 9.241 1.00 88.38 90 THR A O 1
ATOM 692 N N . PHE A 1 91 ? 0.461 -4.537 10.069 1.00 91.19 91 PHE A N 1
ATOM 693 C CA . PHE A 1 91 ? 0.257 -5.832 10.713 1.00 91.19 91 PHE A CA 1
ATOM 694 C C . PHE A 1 91 ? -0.826 -5.760 11.796 1.00 91.19 91 PHE A C 1
ATOM 696 O O . PHE A 1 91 ? -1.760 -6.556 11.773 1.00 91.19 91 PHE A O 1
ATOM 703 N N . LEU A 1 92 ? -0.776 -4.774 12.693 1.00 90.06 92 LEU A N 1
ATOM 704 C CA . LEU A 1 92 ? -1.786 -4.598 13.744 1.00 90.06 92 LEU A CA 1
ATOM 705 C C . LEU A 1 92 ? -3.178 -4.302 13.165 1.00 90.06 92 LEU A C 1
ATOM 707 O O . LEU A 1 92 ? -4.161 -4.923 13.568 1.00 90.06 92 LEU A O 1
ATOM 711 N N . LEU A 1 93 ? -3.267 -3.414 12.171 1.00 87.38 93 LEU A N 1
ATOM 712 C CA . LEU A 1 93 ? -4.526 -3.090 11.491 1.00 87.38 93 LEU A CA 1
ATOM 713 C C . LEU A 1 93 ? -5.062 -4.258 10.653 1.00 87.38 93 LEU A C 1
ATOM 715 O O . LEU A 1 93 ? -6.260 -4.299 10.353 1.00 87.38 93 LEU A O 1
ATOM 719 N N . SER A 1 94 ? -4.221 -5.236 10.301 1.00 88.19 94 SER A N 1
ATOM 720 C CA . SER A 1 94 ? -4.663 -6.447 9.607 1.00 88.19 94 SER A CA 1
ATOM 721 C C . SER A 1 94 ? -5.626 -7.289 10.460 1.00 88.19 94 SER A C 1
ATOM 723 O O . SER A 1 94 ? -6.573 -7.860 9.910 1.00 88.19 94 SER A O 1
ATOM 725 N N . PHE A 1 95 ? -5.460 -7.250 11.789 1.00 89.75 95 PHE A N 1
ATOM 726 C CA . PHE A 1 95 ? -6.282 -7.947 12.785 1.00 89.75 95 PHE A CA 1
ATOM 727 C C . PHE A 1 95 ? -7.353 -7.064 13.438 1.00 89.75 95 PHE A C 1
ATOM 729 O O . PHE A 1 95 ? -8.025 -7.508 14.370 1.00 89.75 95 PHE A O 1
ATOM 736 N N . ALA A 1 96 ? -7.525 -5.821 12.977 1.00 84.88 96 ALA A N 1
ATOM 737 C CA . ALA A 1 96 ? -8.533 -4.930 13.534 1.00 84.88 96 ALA A CA 1
ATOM 738 C C . ALA A 1 96 ? -9.941 -5.551 13.385 1.00 84.88 96 ALA A C 1
ATOM 740 O O . ALA A 1 96 ? -10.307 -5.996 12.288 1.00 84.88 96 ALA A O 1
ATOM 741 N N . PRO A 1 97 ? -10.735 -5.614 14.470 1.00 80.19 97 PRO A N 1
ATOM 742 C CA . PRO A 1 97 ? -12.057 -6.218 14.431 1.00 80.19 97 PRO A CA 1
ATOM 743 C C . PRO A 1 97 ? -12.976 -5.387 13.536 1.00 80.19 97 PRO A C 1
ATOM 745 O O . PRO A 1 97 ? -13.071 -4.173 13.685 1.00 80.19 97 PRO A O 1
ATOM 748 N N . ARG A 1 98 ? -13.684 -6.041 12.614 1.00 73.50 98 ARG A N 1
ATOM 749 C CA . ARG A 1 98 ? -14.677 -5.369 11.769 1.00 73.50 98 ARG A CA 1
ATOM 750 C C . ARG A 1 98 ? -15.964 -5.170 12.561 1.00 73.50 98 ARG A C 1
ATOM 752 O O . ARG A 1 98 ? -16.580 -6.160 12.966 1.00 73.50 98 ARG A O 1
ATOM 759 N N . ARG A 1 99 ? -16.406 -3.923 12.765 1.00 70.88 99 ARG A N 1
ATOM 760 C CA . ARG A 1 99 ? -17.790 -3.695 13.200 1.00 70.88 99 ARG A CA 1
ATOM 761 C C . ARG A 1 99 ? -18.735 -4.054 12.057 1.00 70.88 99 ARG A C 1
ATOM 763 O O . ARG A 1 99 ? -18.438 -3.849 10.883 1.00 70.88 99 ARG A O 1
ATOM 770 N N . LYS A 1 100 ? -19.894 -4.612 12.405 1.00 63.53 100 LYS A N 1
ATOM 771 C CA . LYS A 1 100 ? -21.002 -4.744 11.459 1.00 63.53 100 LYS A CA 1
ATOM 772 C C . LYS A 1 100 ? -21.598 -3.353 11.279 1.00 63.53 100 LYS A C 1
ATOM 774 O O . LYS A 1 100 ? -22.240 -2.860 12.201 1.00 63.53 100 LYS A O 1
ATOM 779 N N . HIS A 1 101 ? -21.362 -2.735 10.130 1.00 60.09 101 HIS A N 1
ATOM 780 C CA . HIS A 1 101 ? -22.027 -1.485 9.790 1.00 60.09 101 HIS A CA 1
ATOM 781 C C . HIS A 1 101 ? -23.510 -1.754 9.561 1.00 60.09 101 HIS A C 1
ATOM 783 O O . HIS A 1 101 ? -23.885 -2.653 8.803 1.00 60.09 101 HIS A O 1
ATOM 789 N N . THR A 1 102 ? -24.352 -0.992 10.248 1.00 56.34 102 THR A N 1
ATOM 790 C CA . THR A 1 102 ? -25.780 -0.922 9.929 1.00 56.34 102 THR A CA 1
ATOM 791 C C . THR A 1 102 ? -26.009 0.288 9.028 1.00 56.34 102 THR A C 1
ATOM 793 O O . THR A 1 102 ? -25.214 1.224 9.046 1.00 56.34 102 THR A O 1
ATOM 796 N N . VAL A 1 103 ? -27.079 0.281 8.225 1.00 58.09 103 VAL A N 1
ATOM 797 C CA . VAL A 1 103 ? -27.405 1.361 7.261 1.00 58.09 103 VAL A CA 1
ATOM 798 C C . VAL A 1 103 ? -27.457 2.751 7.925 1.00 58.09 103 VAL A C 1
ATOM 800 O O . VAL A 1 103 ? -27.283 3.767 7.262 1.00 58.09 103 VAL A O 1
ATOM 803 N N . TRP A 1 104 ? -27.626 2.791 9.246 1.00 49.12 104 TRP A N 1
ATOM 804 C CA . TRP A 1 104 ? -27.693 3.993 10.068 1.00 49.12 104 TRP A CA 1
ATOM 805 C C . TRP A 1 104 ? -26.339 4.663 10.364 1.00 49.12 104 TRP A C 1
ATOM 807 O O . TRP A 1 104 ? -26.344 5.809 10.789 1.00 49.12 104 TRP A O 1
ATOM 817 N N . 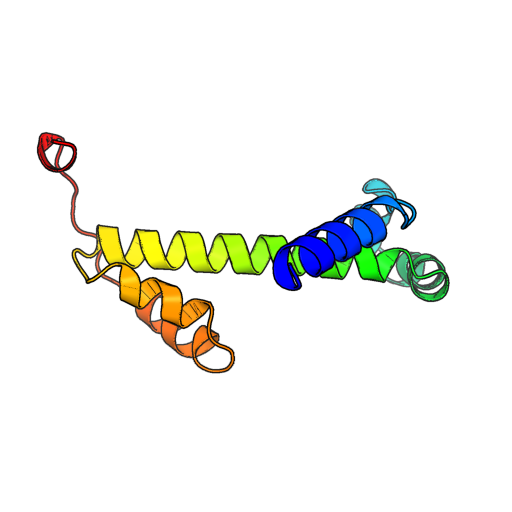ASP A 1 105 ? -25.196 4.013 10.105 1.00 54.62 105 ASP A N 1
ATOM 818 C CA . ASP A 1 105 ? -23.854 4.611 10.297 1.00 54.62 105 ASP A CA 1
ATOM 819 C C . ASP A 1 105 ? -23.442 5.576 9.157 1.00 54.62 105 ASP A C 1
ATOM 821 O O . ASP A 1 105 ? -22.351 6.150 9.181 1.00 54.62 105 ASP A O 1
ATOM 825 N N . LEU A 1 106 ? -24.280 5.715 8.122 1.00 56.81 106 LEU A N 1
ATOM 826 C CA . LEU A 1 106 ? -24.063 6.591 6.960 1.00 56.81 106 LEU A CA 1
ATOM 827 C C . LEU A 1 106 ? -24.686 7.990 7.114 1.00 56.81 106 LEU A C 1
ATOM 829 O O . LEU A 1 106 ? -24.462 8.826 6.236 1.00 56.81 106 LEU A O 1
ATOM 833 N N . VAL A 1 107 ? -25.466 8.220 8.177 1.00 49.72 107 VAL A N 1
ATOM 834 C CA . VAL A 1 107 ? -26.121 9.505 8.486 1.00 49.72 107 VAL A CA 1
ATOM 835 C C . VAL A 1 107 ? -25.259 10.336 9.427 1.00 49.72 107 VAL A C 1
ATOM 837 O O . VAL A 1 107 ? -24.777 9.773 10.434 1.00 49.72 107 VAL A O 1
#

Sequence (107 aa):
MIAAKLIADSITLAVAIPQPDIGLIAYGWLNPFTLIEPWLNGDLSSAICASTFLFFTALVWNSVHRARDAGWNHWIGLLTAVPFANVPATFLLSFAPRRKHTVWDLV

pLDDT: mean 75.16, std 13.12, range [47.84, 91.88]